Protein AF-A0A7C9FCT7-F1 (afdb_monomer_lite)

Organism: Opuntia streptacantha (NCBI:txid393608)

pLDDT: mean 84.38, std 17.11, range [39.16, 97.62]

Structure (mmCIF, N/CA/C/O backbone):
data_AF-A0A7C9FCT7-F1
#
_entry.id   AF-A0A7C9FCT7-F1
#
loop_
_atom_site.group_PDB
_atom_site.id
_atom_site.type_symbol
_atom_site.label_atom_id
_atom_site.label_alt_id
_atom_site.label_comp_id
_atom_site.label_asym_id
_atom_site.label_entity_id
_atom_site.label_seq_id
_atom_site.pdbx_PDB_ins_code
_atom_site.Cartn_x
_atom_site.Cartn_y
_atom_site.Cartn_z
_atom_site.occupancy
_atom_site.B_iso_or_equiv
_atom_site.auth_seq_id
_atom_site.auth_comp_id
_atom_site.auth_asym_id
_atom_site.auth_atom_id
_atom_site.pdbx_PDB_model_num
ATOM 1 N N . PRO A 1 1 ? 4.145 11.851 -23.067 1.00 62.09 1 PRO A N 1
ATOM 2 C CA . PRO A 1 1 ? 2.842 11.147 -22.979 1.00 62.09 1 PRO A CA 1
ATOM 3 C C . PRO A 1 1 ? 2.881 9.902 -22.075 1.00 62.09 1 PRO A C 1
ATOM 5 O O . PRO A 1 1 ? 2.224 9.914 -21.048 1.00 62.09 1 PRO A O 1
ATOM 8 N N . GLU A 1 2 ? 3.691 8.875 -22.385 1.00 71.44 2 GLU A N 1
ATOM 9 C CA . GLU A 1 2 ? 3.654 7.575 -21.670 1.00 71.44 2 GLU A CA 1
ATOM 10 C C . GLU A 1 2 ? 4.055 7.639 -20.177 1.00 71.44 2 GLU A C 1
ATOM 12 O O . GLU A 1 2 ? 3.563 6.841 -19.377 1.00 71.44 2 GLU A O 1
ATOM 17 N N . LEU A 1 3 ? 4.948 8.568 -19.802 1.00 81.88 3 LEU A N 1
ATOM 18 C CA . LEU A 1 3 ? 5.370 8.784 -18.410 1.00 81.88 3 LEU A CA 1
ATOM 19 C C . LEU A 1 3 ? 4.333 9.580 -17.607 1.00 81.88 3 LEU A C 1
ATOM 21 O O . LEU A 1 3 ? 4.149 9.312 -16.430 1.00 81.88 3 LEU A O 1
ATOM 25 N N . PHE A 1 4 ? 3.658 10.535 -18.247 1.00 86.88 4 PHE A N 1
ATOM 26 C CA . PHE A 1 4 ? 2.678 11.397 -17.586 1.00 86.88 4 PHE A CA 1
ATOM 27 C C . PHE A 1 4 ? 1.461 10.589 -17.122 1.00 86.88 4 PHE A C 1
ATOM 29 O O . PHE A 1 4 ? 1.143 10.605 -15.944 1.00 86.88 4 PHE A O 1
ATOM 36 N N . GLU A 1 5 ? 0.893 9.774 -18.012 1.00 86.06 5 GLU A N 1
ATOM 37 C CA . GLU A 1 5 ? -0.201 8.838 -17.700 1.00 86.06 5 GLU A CA 1
ATOM 38 C C . GLU A 1 5 ? 0.160 7.874 -16.553 1.00 86.06 5 GLU A C 1
ATOM 40 O O . GLU A 1 5 ? -0.667 7.544 -15.716 1.00 86.06 5 GLU A O 1
ATOM 45 N N . LEU A 1 6 ? 1.420 7.427 -16.484 1.00 86.75 6 LEU A N 1
ATOM 46 C CA . LEU A 1 6 ? 1.878 6.552 -15.402 1.00 86.75 6 LEU A CA 1
ATOM 47 C C . LEU A 1 6 ? 1.934 7.279 -14.050 1.00 86.75 6 LEU A C 1
ATOM 49 O O . LEU A 1 6 ? 1.658 6.678 -13.016 1.00 86.75 6 LEU A O 1
ATOM 53 N N . VAL A 1 7 ? 2.346 8.546 -14.061 1.00 90.25 7 VAL A N 1
ATOM 54 C CA . VAL A 1 7 ? 2.395 9.394 -12.867 1.00 90.25 7 VAL A CA 1
ATOM 55 C C . VAL A 1 7 ? 0.980 9.740 -12.403 1.00 90.25 7 VAL A C 1
ATOM 57 O O . VAL A 1 7 ? 0.717 9.729 -11.208 1.00 90.25 7 VAL A O 1
ATOM 60 N N . GLU A 1 8 ? 0.062 9.992 -13.329 1.00 90.06 8 GLU A N 1
ATOM 61 C CA . GLU A 1 8 ? -1.353 10.220 -13.030 1.00 90.06 8 GLU A CA 1
ATOM 62 C C . GLU A 1 8 ? -1.991 8.987 -12.370 1.00 90.06 8 GLU A C 1
ATOM 64 O O . GLU A 1 8 ? -2.500 9.085 -11.256 1.00 90.06 8 GLU A O 1
ATOM 69 N N . GLU A 1 9 ? -1.823 7.800 -12.963 1.00 87.94 9 GLU A N 1
ATOM 70 C CA . GLU A 1 9 ? -2.292 6.534 -12.377 1.00 87.94 9 GLU A CA 1
ATOM 71 C C . GLU A 1 9 ? -1.640 6.239 -11.009 1.00 87.94 9 GLU A C 1
ATOM 73 O O . GLU A 1 9 ? -2.287 5.713 -10.101 1.00 87.94 9 GLU A O 1
ATOM 78 N N . TYR A 1 10 ? -0.361 6.598 -10.823 1.00 89.94 10 TYR A N 1
ATOM 79 C CA . TYR A 1 10 ? 0.296 6.513 -9.514 1.00 89.94 10 TYR A CA 1
ATOM 80 C C . TYR A 1 10 ? -0.426 7.363 -8.470 1.00 89.94 10 TYR A C 1
ATOM 82 O O . TYR A 1 10 ? -0.684 6.891 -7.362 1.00 89.94 10 TYR A O 1
ATOM 90 N N . PHE A 1 11 ? -0.730 8.617 -8.813 1.00 93.12 11 PHE A N 1
ATOM 91 C CA . PHE A 1 11 ? -1.384 9.535 -7.893 1.00 93.12 11 PHE A CA 1
ATOM 92 C C . PHE A 1 11 ? -2.789 9.055 -7.530 1.00 93.12 11 PHE A C 1
ATOM 94 O O . PHE A 1 11 ? -3.124 9.046 -6.345 1.00 93.12 11 PHE A O 1
ATOM 101 N N . GLU A 1 12 ? -3.567 8.560 -8.490 1.00 90.69 12 GLU A N 1
ATOM 102 C CA . GLU A 1 12 ? -4.885 7.967 -8.225 1.00 90.69 12 GLU A CA 1
ATOM 103 C C . GLU A 1 12 ? -4.801 6.767 -7.265 1.00 90.69 12 GLU A C 1
ATOM 105 O O . GLU A 1 12 ? -5.505 6.727 -6.252 1.00 90.69 12 GLU A O 1
ATOM 110 N N . ASN A 1 13 ? -3.876 5.832 -7.510 1.00 91.19 13 ASN A N 1
ATOM 111 C CA . ASN A 1 13 ? -3.655 4.687 -6.619 1.00 91.19 13 ASN A CA 1
ATOM 112 C C . ASN A 1 13 ? -3.153 5.117 -5.229 1.00 91.19 13 ASN A C 1
ATOM 114 O O . ASN A 1 13 ? -3.465 4.483 -4.215 1.00 91.19 13 ASN A O 1
ATOM 118 N N . SER A 1 14 ? -2.366 6.195 -5.160 1.00 92.69 14 SER A N 1
ATOM 119 C CA . SER A 1 14 ? -1.862 6.731 -3.893 1.00 92.69 14 SER A CA 1
ATOM 120 C C . SER A 1 14 ? -2.979 7.332 -3.038 1.00 92.69 14 SER A C 1
ATOM 122 O O . SER A 1 14 ? -2.980 7.125 -1.826 1.00 92.69 14 SER A O 1
ATOM 124 N N . LEU A 1 15 ? -3.969 7.985 -3.659 1.00 92.88 15 LEU A N 1
ATOM 125 C CA . LEU A 1 15 ? -5.155 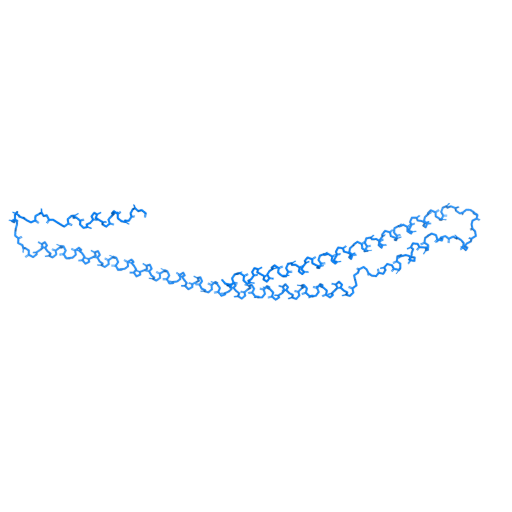8.494 -2.966 1.00 92.88 15 LEU A CA 1
ATOM 126 C C . LEU A 1 15 ? -5.985 7.347 -2.378 1.00 92.88 15 LEU A C 1
ATOM 128 O O . LEU A 1 15 ? -6.344 7.382 -1.209 1.00 92.88 15 LEU A O 1
ATOM 132 N N . GLN A 1 16 ? -6.192 6.271 -3.134 1.00 90.75 16 GLN A N 1
ATOM 133 C CA . GLN A 1 16 ? -6.911 5.094 -2.628 1.00 90.75 16 GLN A CA 1
ATOM 134 C C . GLN A 1 16 ? -6.141 4.372 -1.515 1.00 90.75 16 GLN A C 1
ATOM 136 O O . GLN A 1 16 ? -6.728 3.866 -0.559 1.00 90.75 16 GLN A O 1
ATOM 141 N N . THR A 1 17 ? -4.809 4.351 -1.601 1.00 94.19 17 THR A N 1
ATOM 142 C CA . THR A 1 17 ? -3.962 3.835 -0.517 1.00 94.19 17 THR A CA 1
ATOM 143 C C . THR A 1 17 ? -4.078 4.707 0.736 1.00 94.19 17 THR A C 1
ATOM 145 O O . THR A 1 17 ? -4.067 4.183 1.849 1.00 94.19 17 THR A O 1
ATOM 148 N N . LEU A 1 18 ? -4.234 6.024 0.581 1.00 94.81 18 LEU A N 1
ATOM 149 C CA . LEU A 1 18 ? -4.479 6.935 1.698 1.00 94.81 18 LEU A CA 1
ATOM 150 C C . LEU A 1 18 ? -5.832 6.656 2.370 1.00 94.81 18 LEU A C 1
ATOM 152 O O . LEU A 1 18 ? -5.889 6.588 3.599 1.00 94.81 18 LEU A O 1
ATOM 156 N N . ASP A 1 19 ? -6.888 6.412 1.591 1.00 91.75 19 ASP A N 1
ATOM 157 C CA . ASP A 1 19 ? -8.206 6.022 2.117 1.00 91.75 19 ASP A CA 1
ATOM 158 C C . ASP A 1 19 ? -8.144 4.693 2.890 1.00 91.75 19 ASP A C 1
ATOM 160 O O . ASP A 1 19 ? -8.732 4.545 3.971 1.00 91.75 19 ASP A O 1
ATOM 164 N N . PHE A 1 20 ? -7.364 3.732 2.384 1.00 95.12 20 PHE A N 1
ATOM 165 C CA . PHE A 1 20 ? -7.053 2.505 3.112 1.00 95.12 20 PHE A CA 1
ATOM 166 C C . PHE A 1 20 ? -6.348 2.792 4.440 1.00 95.12 20 PHE A C 1
ATOM 168 O O . PHE A 1 20 ? -6.778 2.277 5.471 1.00 95.12 20 PHE A O 1
ATOM 175 N N . CYS A 1 21 ? -5.309 3.630 4.449 1.00 95.75 21 CYS A N 1
ATOM 176 C CA . CYS A 1 21 ? -4.591 3.993 5.672 1.00 95.75 21 CYS A CA 1
ATOM 177 C C . CYS A 1 21 ? -5.513 4.650 6.708 1.00 95.75 21 CYS A C 1
ATOM 179 O O . CYS A 1 21 ? -5.434 4.316 7.889 1.00 95.75 21 CYS A O 1
ATOM 181 N N . ALA A 1 22 ? -6.426 5.525 6.282 1.00 95.12 22 ALA A N 1
ATOM 182 C CA . ALA A 1 22 ? -7.409 6.140 7.174 1.00 95.12 22 ALA A CA 1
ATOM 183 C C . ALA A 1 22 ? -8.373 5.101 7.775 1.00 95.12 22 ALA A C 1
ATOM 185 O O . ALA A 1 22 ? -8.722 5.168 8.956 1.00 95.12 22 ALA A O 1
ATOM 186 N N . THR A 1 23 ? -8.789 4.114 6.980 1.00 95.56 23 THR A N 1
ATOM 187 C CA . THR A 1 23 ? -9.635 3.007 7.452 1.00 95.56 23 THR A CA 1
ATOM 188 C C . THR A 1 23 ? -8.875 2.107 8.424 1.00 95.56 23 THR A C 1
ATOM 190 O O . THR A 1 23 ? -9.385 1.787 9.497 1.00 95.56 23 THR A O 1
ATOM 193 N N . LEU A 1 24 ? -7.625 1.767 8.102 1.00 96.69 24 LEU A N 1
ATOM 194 C CA . LEU A 1 24 ? -6.736 1.003 8.973 1.00 96.69 24 LEU A CA 1
ATOM 195 C C . LEU A 1 24 ? -6.527 1.711 10.317 1.00 96.69 24 LEU A C 1
ATOM 197 O O . LEU A 1 24 ? -6.621 1.079 11.365 1.00 96.69 24 LEU A O 1
ATOM 201 N N 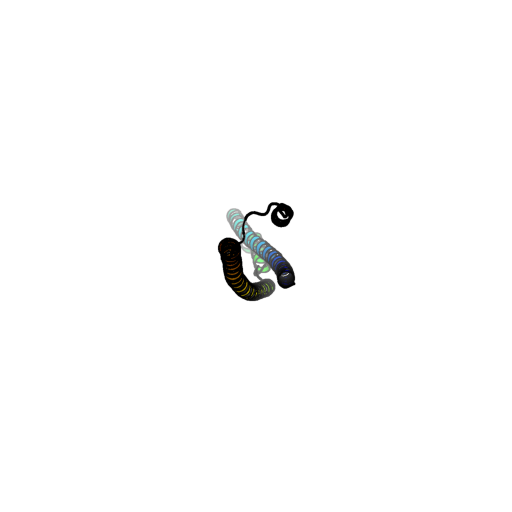. GLU A 1 25 ? -6.303 3.025 10.310 1.00 96.44 25 GLU A N 1
ATOM 202 C CA . GLU A 1 25 ? -6.148 3.811 11.534 1.00 96.44 25 GLU A CA 1
ATOM 203 C C . GLU A 1 25 ? -7.402 3.739 12.419 1.00 96.44 25 GLU A C 1
ATOM 205 O O . GLU A 1 25 ? -7.295 3.567 13.636 1.00 96.44 25 GLU A O 1
ATOM 210 N N . LYS A 1 26 ? -8.602 3.818 11.827 1.00 94.75 26 LYS A N 1
ATOM 211 C CA . LYS A 1 26 ? -9.867 3.647 12.562 1.00 94.75 26 LYS A CA 1
ATOM 212 C C . LYS A 1 26 ? -9.975 2.252 13.184 1.00 94.75 26 LYS A C 1
ATOM 214 O O . LYS A 1 26 ? -10.341 2.148 14.356 1.00 94.75 26 LYS A O 1
ATOM 219 N N . CYS A 1 27 ? -9.623 1.200 12.441 1.00 95.81 27 CYS A N 1
ATOM 220 C CA . CYS A 1 27 ? -9.596 -0.174 12.950 1.00 95.81 27 CYS A CA 1
ATOM 221 C C . CYS A 1 27 ? -8.642 -0.314 14.143 1.00 95.81 27 CYS A C 1
ATOM 223 O O . CYS A 1 27 ? -9.045 -0.804 15.194 1.00 95.81 27 CYS A O 1
ATOM 225 N N . LEU A 1 28 ? -7.415 0.202 14.024 1.00 96.12 28 LEU A N 1
ATOM 226 C CA . LEU A 1 28 ? -6.410 0.155 15.092 1.00 96.12 28 LEU A CA 1
ATOM 227 C C . LEU A 1 28 ? -6.835 0.941 16.339 1.00 96.12 28 LEU A C 1
ATOM 229 O O . LEU A 1 28 ? -6.599 0.498 17.462 1.00 96.12 28 LEU A O 1
ATOM 233 N N . LYS A 1 29 ? -7.496 2.093 16.171 1.00 95.94 29 LYS A N 1
ATOM 234 C CA . LYS A 1 29 ? -8.059 2.849 17.302 1.00 95.94 29 LYS A CA 1
ATOM 235 C C . LYS A 1 29 ? -9.143 2.054 18.029 1.00 95.94 29 LYS A C 1
ATOM 237 O O . LYS A 1 29 ? -9.163 2.057 19.258 1.00 95.94 29 LYS A O 1
ATOM 242 N N . ARG A 1 30 ? -10.017 1.363 17.290 1.00 94.75 30 ARG A N 1
ATOM 243 C CA . ARG A 1 30 ? -11.068 0.516 17.870 1.00 94.75 30 ARG A CA 1
ATOM 244 C C . ARG A 1 30 ? -10.502 -0.723 18.564 1.00 94.75 30 ARG A C 1
ATOM 246 O O . ARG A 1 30 ? -10.977 -1.067 19.643 1.00 94.75 30 ARG A O 1
ATOM 253 N N . ASP A 1 31 ? -9.472 -1.343 17.996 1.00 95.50 31 ASP A N 1
ATOM 254 C CA . ASP A 1 31 ? -8.760 -2.461 18.625 1.00 95.50 31 ASP A CA 1
ATOM 255 C C . ASP A 1 31 ? -8.129 -2.026 19.953 1.00 95.50 31 ASP A C 1
ATOM 257 O O . ASP A 1 31 ? -8.412 -2.600 21.003 1.00 95.50 31 ASP A O 1
ATOM 261 N N . LYS A 1 32 ? -7.383 -0.914 19.939 1.00 96.06 32 LYS A N 1
ATOM 262 C CA . LYS A 1 32 ? -6.782 -0.341 21.149 1.00 96.06 32 LYS A CA 1
ATOM 263 C C . LYS A 1 32 ? -7.827 0.016 22.209 1.00 96.06 32 LYS A C 1
ATOM 265 O O . LYS A 1 32 ? -7.600 -0.215 23.393 1.00 96.06 32 LYS A O 1
ATOM 270 N N . TYR A 1 33 ? -8.961 0.585 21.802 1.00 95.69 33 TYR A N 1
ATOM 271 C CA . TYR A 1 33 ? -10.065 0.874 22.716 1.00 95.69 33 TYR A CA 1
ATOM 272 C C . TYR A 1 33 ? -10.640 -0.408 23.335 1.00 95.69 33 TYR A C 1
ATOM 274 O O . TYR A 1 33 ? -10.845 -0.469 24.542 1.00 95.69 33 TYR A O 1
ATOM 282 N N . SER A 1 34 ? -10.813 -1.461 22.538 1.00 94.44 34 SER A N 1
ATOM 283 C CA . SER A 1 34 ? -11.302 -2.758 23.018 1.00 94.44 34 SER A CA 1
ATOM 284 C C . SER A 1 34 ? -10.326 -3.399 24.014 1.00 94.44 34 SER A C 1
ATOM 286 O O . SER A 1 34 ? -10.744 -3.882 25.063 1.00 94.44 34 SER A O 1
ATOM 288 N N . GLN A 1 35 ? -9.018 -3.329 23.750 1.00 95.44 35 GLN A N 1
ATOM 289 C CA . GLN A 1 35 ? -7.987 -3.777 24.696 1.00 95.44 35 GLN A CA 1
ATOM 290 C C . GLN A 1 35 ? -8.012 -2.990 26.018 1.00 95.44 35 GLN A C 1
ATOM 292 O O . GLN A 1 35 ? -7.799 -3.564 27.089 1.00 95.44 35 GLN A O 1
ATOM 297 N N . LEU A 1 36 ? -8.296 -1.683 25.959 1.00 96.81 36 LEU A N 1
ATOM 298 C CA . LEU A 1 36 ? -8.430 -0.852 27.154 1.00 96.81 36 LEU A CA 1
ATOM 299 C C . LEU A 1 36 ? -9.613 -1.309 28.014 1.00 96.81 36 LEU A C 1
ATOM 301 O O . LEU A 1 36 ? -9.439 -1.445 29.218 1.00 96.81 36 LEU A O 1
ATOM 305 N N . LEU A 1 37 ? -10.770 -1.609 27.412 1.00 96.19 37 LEU A N 1
ATOM 306 C CA . LEU A 1 37 ? -11.945 -2.111 28.140 1.00 96.19 37 LEU A CA 1
ATOM 307 C C . LEU A 1 37 ? -11.637 -3.407 28.902 1.00 96.19 37 LEU A C 1
ATOM 309 O O . LEU A 1 37 ? -12.016 -3.543 30.060 1.00 96.19 37 LEU A O 1
ATOM 313 N N . VAL A 1 38 ? -10.891 -4.334 28.291 1.00 96.81 38 VAL A N 1
ATOM 314 C CA . VAL A 1 38 ? -10.458 -5.570 28.971 1.00 96.81 38 VAL A CA 1
ATOM 315 C C . VAL A 1 38 ? -9.514 -5.261 30.130 1.00 96.81 38 VAL A C 1
ATOM 317 O O . VAL A 1 38 ? -9.679 -5.805 31.216 1.00 96.81 38 VAL A O 1
ATOM 320 N N . THR A 1 39 ? -8.542 -4.373 29.919 1.00 97.06 39 THR A N 1
ATOM 321 C CA . THR A 1 39 ? -7.598 -3.971 30.974 1.00 97.06 39 THR A CA 1
ATOM 322 C C . THR A 1 39 ? -8.323 -3.326 32.159 1.00 97.06 39 THR A C 1
ATOM 324 O O . THR A 1 39 ? -8.051 -3.665 33.307 1.00 97.06 39 THR A O 1
ATOM 327 N N . VAL A 1 40 ? -9.280 -2.434 31.890 1.00 96.69 40 VAL A N 1
ATOM 328 C CA . VAL A 1 40 ? -10.083 -1.775 32.929 1.00 96.69 40 VAL A CA 1
ATOM 329 C C . VAL A 1 40 ? -10.976 -2.784 33.650 1.00 96.69 40 VAL A C 1
ATOM 331 O O . VAL A 1 40 ? -11.052 -2.740 34.873 1.00 96.69 40 VAL A O 1
ATOM 334 N N . ALA A 1 41 ? -11.590 -3.729 32.931 1.00 96.44 41 ALA A N 1
ATOM 335 C CA . ALA A 1 41 ? -12.377 -4.796 33.544 1.00 96.44 41 ALA A CA 1
ATOM 336 C C . ALA A 1 41 ? -11.539 -5.656 34.505 1.00 96.44 41 ALA A C 1
ATOM 338 O O . ALA A 1 41 ? -12.009 -5.996 35.585 1.00 96.44 41 ALA A O 1
ATOM 339 N N . LEU A 1 42 ? -10.294 -5.986 34.139 1.00 96.44 42 LEU A N 1
ATOM 340 C CA . LEU A 1 42 ? -9.382 -6.738 35.010 1.00 96.44 42 LEU A CA 1
ATOM 341 C C . LEU A 1 42 ? -9.036 -5.959 36.283 1.00 96.44 42 LEU A C 1
ATOM 343 O O . LEU A 1 42 ? -9.059 -6.528 37.368 1.00 96.44 42 LEU A O 1
ATOM 347 N N . GLN A 1 43 ? -8.771 -4.659 36.161 1.00 95.19 43 GLN A N 1
ATOM 348 C CA . GLN A 1 43 ? -8.488 -3.818 37.322 1.00 95.19 43 GLN A CA 1
ATOM 349 C C . GLN A 1 43 ? -9.709 -3.695 38.246 1.00 95.19 43 GLN A C 1
ATOM 351 O O . GLN A 1 43 ? -9.592 -3.880 39.453 1.00 95.19 43 GLN A O 1
ATOM 356 N N . GLN A 1 44 ? -10.895 -3.446 37.683 1.00 93.62 44 GLN A N 1
ATOM 357 C CA . GLN A 1 44 ? -12.136 -3.386 38.459 1.00 93.62 44 GLN A CA 1
ATOM 358 C C . GLN A 1 44 ? -12.438 -4.712 39.155 1.00 93.62 44 GLN A C 1
ATOM 360 O O . GLN A 1 44 ? -12.939 -4.702 40.274 1.00 93.62 44 GLN A O 1
ATOM 365 N N . PHE A 1 45 ? -12.105 -5.837 38.523 1.00 93.00 45 PHE A N 1
ATOM 366 C CA . PHE A 1 45 ? -12.255 -7.150 39.132 1.00 93.00 45 PHE A CA 1
ATOM 367 C C . PHE A 1 45 ? -11.379 -7.290 40.380 1.00 93.00 45 PHE A C 1
ATOM 369 O O . PHE A 1 45 ? -11.885 -7.709 41.417 1.00 93.00 45 PHE A O 1
ATOM 376 N N . GLU A 1 46 ? -10.100 -6.909 40.301 1.00 92.06 46 GLU A N 1
ATOM 377 C CA . GLU A 1 46 ? -9.177 -6.932 41.445 1.00 92.06 46 GLU A CA 1
ATOM 378 C C . GLU A 1 46 ? -9.645 -6.008 42.581 1.00 92.06 46 GLU A C 1
ATOM 380 O O . GLU A 1 46 ? -9.640 -6.415 43.744 1.00 92.06 46 GLU A O 1
ATOM 385 N N . ASP A 1 47 ? -10.103 -4.799 42.245 1.00 90.38 47 ASP A N 1
ATOM 386 C CA . ASP A 1 47 ? -10.612 -3.823 43.214 1.00 90.38 47 ASP A CA 1
ATOM 387 C C . ASP A 1 47 ? -11.902 -4.328 43.901 1.00 90.38 47 ASP A C 1
ATOM 389 O O . ASP A 1 47 ? -12.025 -4.301 45.127 1.00 90.38 47 ASP A O 1
ATOM 393 N N . GLU A 1 48 ? -12.868 -4.836 43.124 1.00 87.94 48 GLU A N 1
ATOM 394 C CA . GLU A 1 48 ? -14.144 -5.363 43.632 1.00 87.94 48 GLU A CA 1
ATOM 395 C C . GLU A 1 48 ? -13.961 -6.657 44.455 1.00 87.94 48 GLU A C 1
ATOM 397 O O . GLU A 1 48 ? -14.761 -6.926 45.358 1.00 87.94 48 GLU A O 1
ATOM 402 N N . ASP A 1 49 ? -12.913 -7.443 44.182 1.00 84.50 49 ASP A N 1
ATOM 403 C CA . ASP A 1 49 ? -12.561 -8.647 44.948 1.00 84.50 49 ASP A CA 1
ATOM 404 C C . ASP A 1 49 ? -11.970 -8.302 46.327 1.00 84.50 49 ASP A C 1
ATOM 406 O O . ASP A 1 49 ? -12.347 -8.908 47.332 1.00 84.50 49 ASP A O 1
ATOM 410 N N . GLN A 1 50 ? -11.117 -7.273 46.400 1.00 81.25 50 GLN A N 1
ATOM 411 C CA . GLN A 1 50 ? -10.482 -6.819 47.647 1.00 81.25 50 GLN A CA 1
ATOM 412 C C . GLN A 1 50 ? -11.431 -6.042 48.578 1.00 81.25 50 GLN A C 1
ATOM 414 O O . GLN A 1 50 ? -11.227 -6.030 49.791 1.00 81.25 50 GLN A O 1
ATOM 419 N N . GLU A 1 51 ? -12.483 -5.410 48.048 1.00 73.12 51 GLU A N 1
ATOM 420 C CA . GLU A 1 51 ? -13.428 -4.584 48.820 1.00 73.12 51 GLU A CA 1
ATOM 421 C C . GLU A 1 51 ? -14.441 -5.370 49.689 1.00 73.12 51 GLU A C 1
ATOM 423 O O . GLU A 1 51 ? -15.262 -4.750 50.374 1.00 73.12 51 GLU A O 1
ATOM 428 N N . THR A 1 52 ? -14.462 -6.711 49.672 1.00 62.72 52 THR A N 1
ATOM 429 C CA . THR A 1 52 ? -15.656 -7.460 50.116 1.00 62.72 52 THR A CA 1
ATOM 430 C C . THR A 1 52 ? -15.488 -8.308 51.389 1.00 62.72 52 THR A C 1
ATOM 432 O O . THR A 1 52 ? -15.232 -9.505 51.299 1.00 62.72 52 THR A O 1
ATOM 435 N N . GLU A 1 53 ? -15.821 -7.741 52.559 1.00 57.19 53 GLU A N 1
ATOM 436 C CA . GLU A 1 53 ? -16.327 -8.519 53.716 1.00 57.19 53 GLU A CA 1
ATOM 437 C C . GLU A 1 53 ? -17.875 -8.513 53.834 1.00 57.19 53 GLU A C 1
ATOM 439 O O . GLU A 1 53 ? -18.422 -9.389 54.495 1.00 57.19 53 GLU A O 1
ATOM 444 N N . GLU A 1 54 ? -18.624 -7.628 53.148 1.00 57.97 54 GLU A N 1
ATOM 445 C CA . GLU A 1 54 ? -20.073 -7.451 53.434 1.00 57.97 54 GLU A CA 1
ATOM 446 C C . GLU A 1 54 ? -21.039 -7.274 52.234 1.00 57.97 54 GLU A C 1
ATOM 448 O O . GLU A 1 54 ? -22.231 -7.038 52.437 1.00 57.97 54 GLU A O 1
ATOM 453 N N . LYS A 1 55 ? -20.606 -7.413 50.970 1.00 58.59 55 LYS A N 1
ATOM 454 C CA . LYS A 1 55 ? -21.526 -7.311 49.809 1.00 58.59 55 LYS A CA 1
ATOM 455 C C . LYS A 1 55 ? -22.104 -8.677 49.413 1.00 58.59 55 LYS A C 1
ATOM 457 O O . LYS A 1 55 ? -21.363 -9.625 49.143 1.00 58.59 55 LYS A O 1
ATOM 462 N N . THR A 1 56 ? -23.436 -8.765 49.337 1.00 59.50 56 THR A N 1
ATOM 463 C CA . THR A 1 56 ? -24.186 -9.920 48.816 1.00 59.50 56 THR A CA 1
ATOM 464 C C . THR A 1 56 ? -23.810 -10.206 4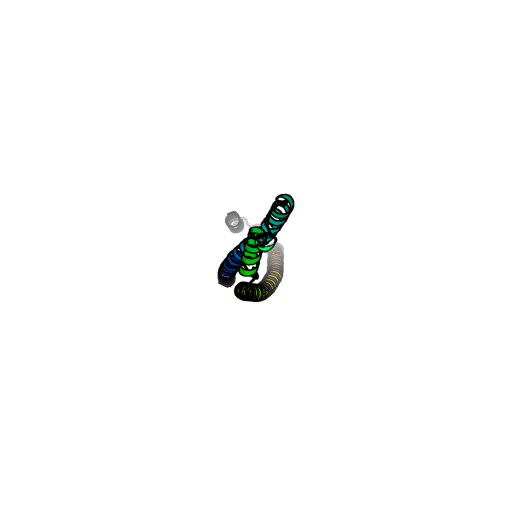7.358 1.00 59.50 56 THR A C 1
ATOM 466 O O . THR A 1 56 ? -23.670 -9.291 46.544 1.00 59.50 56 THR A O 1
ATOM 469 N N . GLY A 1 57 ? -23.656 -11.490 47.015 1.00 62.78 57 GLY A N 1
ATOM 470 C CA . GLY A 1 57 ? -23.067 -11.943 45.746 1.00 62.78 57 GLY A CA 1
ATOM 471 C C . GLY A 1 57 ? -23.737 -11.440 44.458 1.00 62.78 57 GLY A C 1
ATOM 472 O O . GLY A 1 57 ? -23.079 -11.426 43.425 1.00 62.78 57 GLY A O 1
ATOM 473 N N . GLU A 1 58 ? -24.993 -10.979 44.499 1.00 66.50 58 GLU A N 1
ATOM 474 C CA . GLU A 1 58 ? -25.703 -10.428 43.327 1.00 66.50 58 GLU A CA 1
ATOM 475 C C . GLU A 1 58 ? -25.212 -9.041 42.883 1.00 66.50 58 GLU A C 1
ATOM 477 O O . GLU A 1 58 ? -25.406 -8.669 41.729 1.00 66.50 58 GLU A O 1
ATOM 482 N N . THR A 1 59 ? -24.572 -8.272 43.770 1.00 73.75 59 THR A N 1
ATOM 483 C CA . THR A 1 59 ? -24.046 -6.926 43.445 1.00 73.75 59 THR A CA 1
ATOM 484 C C . THR A 1 59 ? -22.535 -6.904 43.239 1.00 73.75 59 THR A C 1
ATOM 486 O O . THR A 1 59 ? -21.952 -5.846 42.992 1.00 73.75 59 THR A O 1
ATOM 489 N N . ARG A 1 60 ? -21.887 -8.068 43.337 1.00 82.31 60 ARG A N 1
ATOM 490 C CA . ARG A 1 60 ? -20.447 -8.200 43.138 1.00 82.31 60 ARG A CA 1
ATOM 491 C C . ARG A 1 60 ? -20.119 -8.142 41.643 1.00 82.31 60 ARG A C 1
ATOM 493 O O . ARG A 1 60 ? -20.846 -8.699 40.823 1.00 82.31 60 ARG A O 1
ATOM 500 N N . TYR A 1 61 ? -19.013 -7.488 41.305 1.00 89.56 61 TYR A N 1
ATOM 501 C CA . TYR A 1 61 ? -18.477 -7.386 39.944 1.00 89.56 61 TYR A CA 1
ATOM 502 C C . TYR A 1 61 ? -19.350 -6.627 38.933 1.00 89.56 61 TYR A C 1
ATOM 504 O O . TYR A 1 61 ? -19.254 -6.861 37.725 1.00 89.56 61 TYR A O 1
ATOM 512 N N . LEU A 1 62 ? -20.236 -5.737 39.394 1.00 92.00 62 LEU A N 1
ATOM 513 C CA . LEU A 1 62 ? -21.128 -4.996 38.497 1.00 92.00 62 LEU A CA 1
ATOM 514 C C . LEU A 1 62 ? -20.348 -4.118 37.517 1.00 92.00 62 LEU A C 1
ATOM 516 O O . LEU A 1 62 ? -20.706 -4.085 36.339 1.00 92.00 62 LEU A O 1
ATOM 520 N N . LYS A 1 63 ? -19.277 -3.460 37.982 1.00 92.12 63 LYS A N 1
ATOM 521 C CA . LYS A 1 63 ? -18.445 -2.607 37.125 1.00 92.12 63 LYS A CA 1
ATOM 522 C C . LYS A 1 63 ? -17.674 -3.460 36.120 1.00 92.12 63 LYS A C 1
ATOM 524 O O . LYS A 1 63 ? -17.780 -3.237 34.917 1.00 92.12 63 LYS A O 1
ATOM 529 N N . THR A 1 64 ? -17.033 -4.530 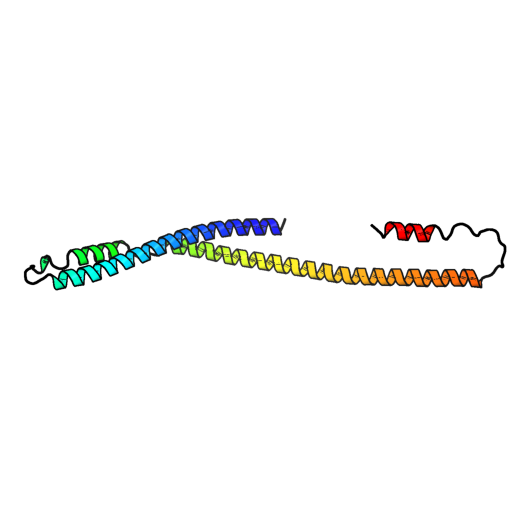36.599 1.00 94.94 64 THR A N 1
ATOM 530 C CA . THR A 1 64 ? -16.344 -5.504 35.737 1.00 94.94 64 THR A CA 1
ATOM 531 C C . THR A 1 64 ? -17.260 -6.018 34.620 1.00 94.94 64 THR A C 1
ATOM 533 O O . THR A 1 64 ? -16.884 -6.053 33.446 1.00 94.94 64 THR A O 1
ATOM 536 N N . LEU A 1 65 ? -18.494 -6.407 34.963 1.00 94.62 65 LEU A N 1
ATOM 537 C CA . LEU A 1 65 ? -19.471 -6.915 34.000 1.00 94.62 65 LEU A CA 1
ATOM 538 C C . LEU A 1 65 ? -19.887 -5.848 32.976 1.00 94.62 65 LEU A C 1
ATOM 540 O O . LEU A 1 65 ? -20.135 -6.183 31.815 1.00 94.62 65 LEU A O 1
ATOM 544 N N . GLU A 1 66 ? -19.996 -4.586 33.388 1.00 95.50 66 GLU A N 1
ATOM 545 C CA . GLU A 1 66 ? -20.293 -3.459 32.502 1.00 95.50 66 GLU A CA 1
ATOM 546 C C . GLU A 1 66 ? -19.190 -3.269 31.452 1.00 95.50 66 GLU A C 1
ATOM 548 O O . GLU A 1 66 ? -19.486 -3.251 30.255 1.00 95.50 66 GLU A O 1
ATOM 553 N N . GLU A 1 67 ? -17.921 -3.252 31.861 1.00 96.88 67 GLU A N 1
ATOM 554 C CA . GLU A 1 67 ? -16.792 -3.107 30.933 1.00 96.88 67 GLU A CA 1
ATOM 555 C C . GLU A 1 67 ? -16.672 -4.291 29.965 1.00 96.88 67 GLU A C 1
ATOM 557 O O . GLU A 1 67 ? -16.452 -4.110 28.764 1.00 96.88 67 GLU A O 1
ATOM 562 N N . LEU A 1 68 ? -16.914 -5.517 30.439 1.00 96.25 68 LEU A N 1
ATOM 563 C CA . LEU A 1 68 ? -16.943 -6.700 29.574 1.00 96.25 68 LEU A CA 1
ATOM 564 C C . LEU A 1 68 ? -18.111 -6.670 28.572 1.00 96.25 68 LEU A C 1
ATOM 566 O O . LEU A 1 68 ? -17.964 -7.137 27.437 1.00 96.25 68 LEU A O 1
ATOM 570 N N . LYS A 1 69 ? -19.269 -6.107 28.946 1.00 96.44 69 LYS A N 1
ATOM 571 C CA . LYS A 1 69 ? -20.383 -5.873 28.009 1.00 96.44 69 LYS A CA 1
ATOM 572 C C . LYS A 1 69 ? -20.012 -4.825 26.962 1.00 96.44 69 LYS A C 1
ATOM 574 O O . LYS A 1 69 ? -20.296 -5.049 25.784 1.00 96.44 69 LYS A O 1
ATOM 579 N N . ASN A 1 70 ? -19.347 -3.743 27.364 1.00 96.25 70 ASN A N 1
ATOM 580 C CA . ASN A 1 70 ? -18.840 -2.720 26.447 1.00 96.25 70 ASN A CA 1
ATOM 581 C C . ASN A 1 70 ? -17.816 -3.315 25.468 1.00 96.25 70 ASN A C 1
ATOM 583 O O . ASN A 1 70 ? -17.906 -3.074 24.264 1.00 96.25 70 ASN A O 1
ATOM 587 N N . PHE A 1 71 ? -16.905 -4.168 25.950 1.00 96.06 71 PHE A N 1
ATOM 588 C CA . PHE A 1 71 ? -15.939 -4.881 25.110 1.00 96.06 71 PHE A CA 1
ATOM 589 C C . PHE A 1 71 ? -16.638 -5.785 24.092 1.00 96.06 71 PHE A C 1
ATOM 591 O O . PHE A 1 71 ? -16.354 -5.727 22.896 1.00 96.06 71 PHE A O 1
ATOM 598 N N . LYS A 1 72 ? -17.619 -6.574 24.545 1.00 94.94 72 LYS A N 1
ATOM 599 C CA . LYS A 1 72 ? -18.422 -7.420 23.655 1.00 94.94 72 LYS A CA 1
ATOM 600 C C . LYS A 1 72 ? -19.163 -6.596 22.596 1.00 94.94 72 LYS A C 1
ATOM 602 O O . LYS A 1 72 ? -19.276 -7.044 21.458 1.00 94.94 72 LYS A O 1
ATOM 607 N N . ALA A 1 73 ? -19.667 -5.417 22.961 1.00 95.31 73 ALA A N 1
ATOM 608 C CA . ALA A 1 73 ? -20.365 -4.517 22.047 1.00 95.31 73 ALA A CA 1
ATOM 609 C C . ALA A 1 73 ? -19.428 -3.843 21.026 1.00 95.31 73 ALA A C 1
ATOM 611 O O . ALA A 1 73 ? -19.861 -3.574 19.907 1.00 95.31 73 ALA A O 1
ATOM 612 N N . ALA A 1 74 ? -18.156 -3.607 21.372 1.00 92.38 74 ALA A N 1
ATOM 613 C CA . ALA A 1 74 ? -17.161 -3.031 20.461 1.00 92.38 74 ALA A CA 1
ATOM 614 C C . ALA A 1 74 ? -16.884 -3.925 19.232 1.00 92.38 74 ALA A C 1
ATOM 616 O O . ALA A 1 74 ? -16.618 -3.414 18.134 1.00 92.38 74 ALA A O 1
ATOM 617 N N . GLY A 1 75 ? -17.027 -5.245 19.406 1.00 92.31 75 GLY A N 1
ATOM 618 C CA . GLY A 1 75 ? -16.975 -6.241 18.337 1.00 92.31 75 GLY A CA 1
ATOM 619 C C . GLY A 1 75 ? -15.607 -6.351 17.659 1.00 92.31 75 GLY A C 1
ATOM 620 O O . GLY A 1 75 ? -14.588 -5.931 18.198 1.00 92.31 75 GLY A O 1
ATOM 621 N N . ASP A 1 76 ? -15.586 -6.933 16.457 1.00 92.94 76 ASP A N 1
ATOM 622 C CA . ASP A 1 76 ? -14.354 -7.093 15.678 1.00 92.94 76 ASP A CA 1
ATOM 623 C C . ASP A 1 76 ? -13.872 -5.738 15.124 1.00 92.94 76 ASP A C 1
ATOM 625 O O . ASP A 1 76 ? -14.626 -5.112 14.362 1.00 92.94 76 ASP A O 1
ATOM 629 N N . PRO A 1 77 ? -12.645 -5.279 15.459 1.00 91.94 77 PRO A N 1
ATOM 630 C CA . PRO A 1 77 ? -12.058 -4.043 14.952 1.00 91.94 77 PRO A CA 1
ATOM 631 C C . PRO A 1 77 ? -11.827 -4.022 13.434 1.00 91.94 77 PRO A C 1
ATOM 633 O O . PRO A 1 77 ? -11.807 -2.925 12.859 1.00 91.94 77 PRO A O 1
ATOM 636 N N . PHE A 1 78 ? -11.756 -5.177 12.767 1.00 93.56 78 PHE A N 1
ATOM 637 C CA . PHE A 1 78 ? -11.570 -5.295 11.318 1.00 93.56 78 PHE A CA 1
ATOM 638 C C . PHE A 1 78 ? -12.838 -5.831 10.644 1.00 93.56 78 PHE A C 1
ATOM 640 O O . PHE A 1 78 ? -13.017 -7.025 10.455 1.00 93.56 78 PHE A O 1
ATOM 647 N N . THR A 1 79 ? -13.741 -4.931 10.254 1.00 92.56 79 THR A N 1
ATOM 648 C CA . THR A 1 79 ? -14.984 -5.321 9.572 1.00 92.56 79 THR A CA 1
ATOM 649 C C . THR A 1 79 ? -14.752 -5.696 8.106 1.00 92.56 79 THR A C 1
ATOM 651 O O . THR A 1 79 ? -13.703 -5.429 7.520 1.00 92.56 79 THR A O 1
ATOM 654 N N . GLU A 1 80 ? -15.781 -6.254 7.468 1.00 93.00 80 GLU A N 1
ATOM 655 C CA . GLU A 1 80 ? -15.770 -6.553 6.032 1.00 93.00 80 GLU A CA 1
ATOM 656 C C . GLU A 1 80 ? -15.419 -5.326 5.165 1.00 93.00 80 GLU A C 1
ATOM 658 O O . GLU A 1 80 ? -14.737 -5.468 4.154 1.00 93.00 80 GLU A O 1
ATOM 663 N N . GLU A 1 81 ? -15.808 -4.115 5.579 1.00 89.62 81 GLU A N 1
ATOM 664 C CA . GLU A 1 81 ? -15.466 -2.858 4.895 1.00 89.62 81 GLU A CA 1
ATOM 665 C C . GLU A 1 81 ? -13.945 -2.659 4.782 1.00 89.62 81 GLU A C 1
ATOM 667 O O . GLU A 1 81 ? -13.433 -2.355 3.702 1.00 89.62 81 GLU A O 1
ATOM 672 N N . PHE A 1 82 ? -13.202 -2.922 5.864 1.00 93.56 82 PHE A N 1
ATOM 673 C CA . PHE A 1 82 ? -11.741 -2.867 5.849 1.00 93.56 82 PHE A CA 1
ATOM 674 C C . PHE A 1 82 ? -11.165 -3.839 4.816 1.00 93.56 82 PHE A C 1
ATOM 676 O O . PHE A 1 82 ? -10.322 -3.462 3.998 1.00 93.56 82 PHE A O 1
ATOM 683 N N . PHE A 1 83 ? -11.641 -5.086 4.816 1.00 93.38 83 PHE A N 1
ATOM 684 C CA . PHE A 1 83 ? -11.146 -6.107 3.896 1.00 93.38 83 PHE A CA 1
ATOM 685 C C . PHE A 1 83 ? -11.521 -5.824 2.438 1.00 93.38 83 PHE A C 1
ATOM 687 O O . PHE A 1 83 ? -10.752 -6.161 1.534 1.00 93.38 83 PHE A O 1
ATOM 694 N N . GLN A 1 84 ? -12.666 -5.190 2.184 1.00 93.88 84 GLN A N 1
ATOM 695 C CA . GLN A 1 84 ? -13.047 -4.735 0.848 1.00 93.88 84 GLN A CA 1
ATOM 696 C C . GLN A 1 84 ? -12.068 -3.683 0.319 1.00 93.88 84 GLN A C 1
ATOM 698 O O . GLN A 1 84 ? -11.516 -3.873 -0.769 1.00 93.88 84 GLN A O 1
ATOM 703 N N . ILE A 1 85 ? -11.786 -2.644 1.110 1.00 93.50 85 ILE A N 1
ATOM 704 C CA . ILE A 1 85 ? -10.841 -1.579 0.743 1.00 93.50 85 ILE A CA 1
ATOM 705 C C . ILE A 1 85 ? -9.427 -2.151 0.578 1.00 93.50 85 ILE A C 1
ATOM 707 O O . ILE A 1 85 ? -8.760 -1.890 -0.423 1.00 93.50 85 ILE A O 1
ATOM 711 N N . PHE A 1 86 ? -8.989 -3.008 1.504 1.00 93.56 86 PHE A N 1
ATOM 712 C CA . PHE A 1 86 ? -7.693 -3.682 1.423 1.00 93.56 86 PHE A CA 1
ATOM 713 C C . PHE A 1 86 ? -7.536 -4.477 0.121 1.00 93.56 86 PHE A C 1
ATOM 715 O O . PHE A 1 86 ? -6.542 -4.324 -0.590 1.00 93.56 86 PHE A O 1
ATOM 722 N N . ARG A 1 87 ? -8.528 -5.305 -0.236 1.00 94.50 87 ARG A N 1
ATOM 723 C CA . ARG A 1 87 ? -8.491 -6.093 -1.480 1.00 94.50 87 ARG A CA 1
ATOM 724 C C . ARG A 1 87 ? -8.492 -5.208 -2.722 1.00 94.50 87 ARG A C 1
ATOM 726 O O . ARG A 1 87 ? -7.866 -5.581 -3.714 1.00 94.50 87 ARG A O 1
ATOM 733 N N . GLN A 1 88 ? -9.193 -4.077 -2.691 1.00 93.56 88 GLN A N 1
ATOM 734 C CA . GLN A 1 88 ? -9.199 -3.119 -3.793 1.00 93.56 88 GLN A CA 1
ATOM 735 C C . GLN A 1 88 ? -7.807 -2.511 -3.999 1.00 93.56 88 GLN A C 1
ATOM 737 O O . GLN A 1 88 ? -7.256 -2.642 -5.094 1.00 93.56 88 GLN A O 1
ATOM 742 N N . VAL A 1 89 ? -7.211 -1.950 -2.943 1.00 94.75 89 VAL A N 1
ATOM 743 C CA . VAL A 1 89 ? -5.862 -1.363 -2.996 1.00 94.75 89 VAL A CA 1
ATOM 744 C C . VAL A 1 89 ? -4.827 -2.406 -3.409 1.00 94.75 89 VAL A C 1
ATOM 746 O O . VAL A 1 89 ? -3.990 -2.142 -4.270 1.00 94.75 89 VAL A O 1
ATOM 749 N N . TYR A 1 90 ? -4.923 -3.625 -2.874 1.00 93.38 90 TYR A N 1
ATOM 750 C CA . TYR A 1 90 ? -4.041 -4.726 -3.254 1.00 93.38 90 TYR A CA 1
ATOM 751 C C . TYR A 1 90 ? -4.103 -5.026 -4.759 1.00 93.38 90 TYR A C 1
ATOM 753 O O . TYR A 1 90 ? -3.070 -5.071 -5.429 1.00 93.38 90 TYR A O 1
ATOM 761 N N . LYS A 1 91 ? -5.310 -5.183 -5.321 1.00 93.44 91 LYS A N 1
ATOM 762 C CA . LYS A 1 91 ? -5.486 -5.430 -6.762 1.00 93.44 91 LYS A CA 1
ATOM 763 C C . LYS A 1 91 ? -4.928 -4.286 -7.606 1.00 93.44 91 LYS A C 1
ATOM 765 O O . LYS A 1 91 ? -4.270 -4.539 -8.611 1.00 93.44 91 LYS A O 1
ATOM 770 N N . GLN A 1 92 ? -5.173 -3.045 -7.198 1.00 91.94 92 GLN A N 1
ATOM 771 C CA . GLN A 1 92 ? -4.692 -1.865 -7.915 1.00 91.94 92 GLN A CA 1
ATOM 772 C C . GLN A 1 92 ? -3.166 -1.774 -7.919 1.00 91.94 92 GLN A C 1
ATOM 774 O O . GLN A 1 92 ? -2.577 -1.538 -8.973 1.00 91.94 92 GLN A O 1
ATOM 779 N N . GLN A 1 93 ? -2.510 -2.057 -6.791 1.00 91.56 93 GLN A N 1
ATOM 780 C CA . GLN A 1 93 ? -1.048 -2.087 -6.725 1.00 91.56 93 GLN A CA 1
ATOM 781 C C . GLN A 1 93 ? -0.441 -3.163 -7.635 1.00 91.56 93 GLN A C 1
ATOM 783 O O . GLN A 1 93 ? 0.550 -2.892 -8.316 1.00 91.56 93 GLN A O 1
ATOM 788 N N . ILE A 1 94 ? -1.042 -4.357 -7.701 1.00 93.25 94 ILE A N 1
ATOM 789 C CA . ILE A 1 94 ? -0.594 -5.423 -8.611 1.00 93.25 94 ILE A CA 1
ATOM 790 C C . ILE A 1 94 ? -0.721 -4.984 -10.075 1.00 93.25 94 ILE A C 1
ATOM 792 O O . ILE A 1 94 ? 0.254 -5.060 -10.822 1.00 93.25 94 ILE A O 1
ATOM 796 N N . LEU A 1 95 ? -1.879 -4.451 -10.473 1.00 91.62 95 LEU A N 1
ATOM 797 C CA . LEU A 1 95 ? -2.103 -3.975 -11.844 1.00 91.62 95 LEU A CA 1
ATOM 798 C C . LEU A 1 95 ? -1.130 -2.854 -12.231 1.00 91.62 95 LEU A C 1
ATOM 800 O O . LEU A 1 95 ? -0.584 -2.838 -13.338 1.00 91.62 95 LEU A O 1
ATOM 804 N N . MET A 1 96 ? -0.872 -1.928 -11.311 1.00 90.12 96 MET A N 1
ATOM 805 C CA . MET A 1 96 ? 0.086 -0.854 -11.531 1.00 90.12 96 MET A CA 1
ATOM 806 C C . MET A 1 96 ? 1.512 -1.389 -11.707 1.00 90.12 96 MET A C 1
ATOM 808 O O . MET A 1 96 ? 2.246 -0.933 -12.590 1.00 90.12 96 MET A O 1
ATOM 812 N N . LEU A 1 97 ? 1.910 -2.367 -10.891 1.00 91.62 97 LEU A N 1
ATOM 813 C CA . LEU A 1 97 ? 3.218 -3.005 -10.989 1.00 91.62 97 LEU A CA 1
ATOM 814 C C . LEU A 1 97 ? 3.401 -3.697 -12.346 1.00 91.62 97 LEU A C 1
ATOM 816 O O . LEU A 1 97 ? 4.445 -3.533 -12.981 1.00 91.62 97 LEU A O 1
ATOM 820 N N . GLU A 1 98 ? 2.386 -4.413 -12.825 1.00 92.75 98 GLU A N 1
ATOM 821 C CA . GLU A 1 98 ? 2.400 -5.048 -14.147 1.00 92.75 98 GLU A CA 1
ATOM 822 C C . GLU A 1 98 ? 2.571 -4.011 -15.268 1.00 92.75 98 GLU A C 1
ATOM 824 O O . GLU A 1 98 ? 3.450 -4.144 -16.127 1.00 92.75 98 GLU A O 1
ATOM 829 N N . LYS A 1 99 ? 1.801 -2.916 -15.230 1.00 89.81 99 LYS A N 1
ATOM 830 C CA . LYS A 1 99 ? 1.925 -1.813 -16.199 1.00 89.81 99 LYS A CA 1
ATOM 831 C C . LYS A 1 99 ? 3.309 -1.165 -16.167 1.00 89.81 99 LYS A C 1
ATOM 833 O O . LYS A 1 99 ? 3.890 -0.894 -17.224 1.00 89.81 99 LYS A O 1
ATOM 838 N N . LEU A 1 100 ? 3.865 -0.945 -14.976 1.00 90.81 100 LEU A N 1
ATOM 839 C CA . LEU A 1 100 ? 5.221 -0.427 -14.789 1.00 90.81 100 LEU A CA 1
ATOM 840 C C . LEU A 1 100 ? 6.267 -1.344 -15.425 1.00 90.81 100 LEU A C 1
ATOM 842 O O . LEU A 1 100 ? 7.146 -0.872 -16.151 1.00 90.81 100 LEU A O 1
ATOM 846 N N . GLN A 1 101 ? 6.166 -2.651 -15.190 1.00 92.38 101 GLN A N 1
ATOM 847 C CA . GLN A 1 101 ? 7.072 -3.641 -15.769 1.00 92.38 101 GLN A CA 1
ATOM 848 C C . GLN A 1 101 ? 6.981 -3.658 -17.301 1.00 92.38 101 GLN A C 1
ATOM 850 O O . GLN A 1 101 ? 8.010 -3.636 -17.986 1.00 92.38 101 GLN A O 1
ATOM 855 N N . LEU A 1 102 ? 5.772 -3.605 -17.863 1.00 91.75 102 LEU A N 1
ATOM 856 C CA . LEU A 1 102 ? 5.566 -3.516 -19.311 1.00 91.75 102 LEU A CA 1
ATOM 857 C C . LEU A 1 102 ? 6.193 -2.243 -19.902 1.00 91.75 102 LEU A C 1
ATOM 859 O O . LEU A 1 102 ? 6.948 -2.316 -20.877 1.00 91.75 102 LEU A O 1
ATOM 863 N N . LYS A 1 103 ? 5.960 -1.075 -19.289 1.00 88.75 103 LYS A N 1
ATOM 864 C CA . LYS A 1 103 ? 6.563 0.195 -19.734 1.00 88.75 103 LYS A CA 1
ATOM 865 C C . LYS A 1 103 ? 8.096 0.157 -19.626 1.00 88.75 103 LYS A C 1
ATOM 867 O O . LYS A 1 103 ? 8.786 0.539 -20.575 1.00 88.75 103 LYS A O 1
ATOM 872 N N . LYS A 1 104 ? 8.644 -0.386 -18.532 1.00 91.12 104 LYS A N 1
ATOM 873 C CA . LYS A 1 104 ? 10.094 -0.563 -18.329 1.00 91.12 104 LYS A CA 1
ATOM 874 C C . LYS A 1 104 ? 10.722 -1.423 -19.427 1.00 91.12 104 LYS A C 1
ATOM 876 O O . LYS A 1 104 ? 11.722 -1.016 -20.014 1.00 91.12 104 LYS A O 1
ATOM 881 N N . THR A 1 105 ? 10.140 -2.582 -19.739 1.00 93.50 105 THR A N 1
ATOM 882 C CA . THR A 1 105 ? 10.684 -3.480 -20.777 1.00 93.50 105 THR A CA 1
ATOM 883 C C . THR A 1 105 ? 10.630 -2.858 -22.176 1.00 93.50 105 THR A C 1
ATOM 885 O O . THR A 1 105 ? 11.565 -3.029 -22.961 1.00 93.50 105 THR A O 1
ATOM 888 N N . LYS A 1 106 ? 9.581 -2.086 -22.494 1.00 91.50 106 LYS A N 1
ATOM 889 C CA . LYS A 1 106 ? 9.475 -1.333 -23.757 1.00 91.50 106 LYS A CA 1
ATOM 890 C C . LYS A 1 106 ? 10.577 -0.278 -23.879 1.00 91.50 106 LYS A C 1
ATOM 892 O O . LYS A 1 106 ? 11.205 -0.169 -24.934 1.00 91.50 106 LYS A O 1
ATOM 897 N N . LEU A 1 107 ? 10.822 0.487 -22.815 1.00 91.19 107 LEU A N 1
ATOM 898 C CA . LEU A 1 107 ? 11.872 1.507 -22.789 1.00 91.19 107 LEU A CA 1
ATOM 899 C C . LEU A 1 107 ? 13.273 0.895 -22.859 1.00 91.19 107 LEU A C 1
ATOM 901 O O . LEU A 1 107 ? 14.102 1.391 -23.616 1.00 91.19 107 LEU A O 1
ATOM 905 N N . ASP A 1 108 ? 13.519 -0.215 -22.163 1.00 93.75 108 ASP A N 1
ATOM 906 C CA . ASP A 1 108 ? 14.801 -0.926 -22.217 1.00 93.75 108 ASP A CA 1
ATOM 907 C C . ASP A 1 108 ? 15.125 -1.417 -23.641 1.00 93.75 108 ASP A C 1
ATOM 909 O O . ASP A 1 108 ? 16.232 -1.218 -24.144 1.00 93.75 108 ASP A O 1
ATOM 913 N N . LYS A 1 109 ? 14.129 -1.959 -24.359 1.00 94.94 109 LYS A N 1
ATOM 914 C CA . LYS A 1 109 ? 14.275 -2.335 -25.779 1.00 94.94 109 LYS A CA 1
ATOM 915 C C . LYS A 1 109 ? 14.620 -1.132 -26.665 1.00 94.94 109 LYS A C 1
ATOM 917 O O . LYS A 1 109 ? 15.532 -1.221 -27.486 1.00 94.94 109 LYS A O 1
ATOM 922 N N . LYS A 1 110 ? 13.926 0.001 -26.491 1.00 92.50 110 LYS A N 1
ATOM 923 C CA . LYS A 1 110 ? 14.205 1.240 -27.243 1.00 92.50 110 LYS A CA 1
ATOM 924 C C . LYS A 1 110 ? 15.605 1.779 -26.948 1.00 92.50 110 LYS A C 1
ATOM 926 O O . LYS A 1 110 ? 16.313 2.173 -27.870 1.00 92.50 110 LYS A O 1
ATOM 931 N N . LEU A 1 111 ? 16.023 1.765 -25.684 1.00 94.38 111 LEU A N 1
ATOM 932 C CA . LEU A 1 111 ? 17.347 2.223 -25.268 1.00 94.38 111 LEU A CA 1
ATOM 933 C C . LEU A 1 111 ? 18.444 1.352 -25.887 1.00 94.38 111 LEU A C 1
ATOM 935 O O . LEU A 1 111 ? 19.390 1.889 -26.464 1.00 94.38 111 LEU A O 1
ATOM 939 N N . LYS A 1 112 ? 18.286 0.022 -25.856 1.00 95.81 112 LYS A N 1
ATOM 940 C CA . LYS A 1 112 ? 19.198 -0.923 -26.522 1.00 95.81 112 LYS A CA 1
ATOM 941 C C . LYS A 1 112 ? 19.307 -0.654 -28.022 1.00 95.81 112 LYS A C 1
ATOM 943 O O . LYS A 1 112 ? 20.420 -0.606 -28.544 1.00 95.81 112 LYS A O 1
ATOM 948 N N . TYR A 1 113 ? 18.180 -0.415 -28.696 1.00 96.00 113 TYR A N 1
ATOM 949 C CA . TYR A 1 113 ? 18.161 -0.055 -30.116 1.00 96.00 113 TYR A CA 1
ATOM 950 C C . TYR A 1 113 ? 18.927 1.246 -30.393 1.00 96.00 113 TYR A C 1
ATOM 952 O O . TYR A 1 113 ? 19.814 1.267 -31.243 1.00 96.00 113 TYR A O 1
ATOM 960 N N . ILE A 1 114 ? 18.651 2.314 -29.636 1.00 95.56 114 ILE A N 1
ATOM 961 C CA . ILE A 1 114 ? 19.345 3.605 -29.782 1.00 95.56 114 ILE A CA 1
ATOM 962 C C . ILE A 1 114 ? 20.848 3.446 -29.529 1.00 95.56 114 ILE A C 1
ATOM 964 O O . ILE A 1 114 ? 21.664 4.020 -30.249 1.00 95.56 114 ILE A O 1
ATOM 968 N N . HIS A 1 115 ? 21.230 2.657 -28.526 1.00 95.50 115 HIS A N 1
ATOM 969 C CA . HIS A 1 115 ? 22.630 2.404 -28.208 1.00 95.50 115 HIS A CA 1
ATOM 970 C C . HIS A 1 115 ? 23.350 1.656 -29.341 1.00 95.50 115 HIS A C 1
ATOM 972 O O . HIS A 1 115 ? 24.463 2.030 -29.714 1.00 95.50 115 HIS A O 1
ATOM 978 N N . ALA A 1 116 ? 22.707 0.641 -29.926 1.00 96.06 116 ALA A N 1
ATOM 979 C CA . ALA A 1 116 ? 23.233 -0.071 -31.087 1.00 96.06 116 ALA A CA 1
ATOM 980 C C . ALA A 1 116 ? 23.355 0.851 -32.311 1.00 96.06 116 ALA A C 1
ATOM 982 O O . ALA A 1 116 ? 24.418 0.914 -32.927 1.00 96.06 116 ALA A O 1
ATOM 983 N N . TRP A 1 117 ? 22.313 1.633 -32.613 1.00 96.19 117 TRP A N 1
ATOM 984 C CA . TRP A 1 117 ? 22.317 2.578 -33.733 1.00 96.19 117 TRP A CA 1
ATOM 985 C C . TRP A 1 117 ? 23.408 3.644 -33.594 1.00 96.19 117 TRP A C 1
ATOM 987 O O . TRP A 1 117 ? 24.110 3.954 -34.555 1.00 96.19 117 TRP A O 1
ATOM 997 N N . ARG A 1 118 ? 23.628 4.153 -32.375 1.00 95.44 118 ARG A N 1
ATOM 998 C CA . ARG A 1 118 ? 24.712 5.099 -32.079 1.00 95.44 118 ARG A CA 1
ATOM 999 C C . ARG A 1 118 ? 26.090 4.501 -32.368 1.00 95.44 118 ARG A C 1
ATOM 1001 O O . ARG A 1 118 ? 26.926 5.189 -32.946 1.00 95.44 118 ARG A O 1
ATOM 1008 N N . LYS A 1 119 ? 26.328 3.235 -32.000 1.00 95.56 119 LYS A N 1
ATOM 1009 C CA . LYS A 1 119 ? 27.591 2.541 -32.314 1.00 95.56 119 LYS A CA 1
ATOM 1010 C C . LYS A 1 119 ? 27.805 2.426 -33.820 1.00 95.56 119 LYS A C 1
ATOM 1012 O O . LYS A 1 119 ? 28.878 2.771 -34.302 1.00 95.56 119 LYS A O 1
ATOM 1017 N N . VAL A 1 120 ? 26.777 2.006 -34.558 1.00 96.50 120 VAL A N 1
ATOM 1018 C CA . VAL A 1 120 ? 26.838 1.899 -36.024 1.00 96.50 120 VAL A CA 1
ATOM 1019 C C . VAL A 1 120 ? 27.131 3.262 -36.656 1.00 96.50 120 VAL A C 1
ATOM 1021 O O . VAL A 1 120 ? 28.064 3.384 -37.446 1.00 96.50 120 VAL A O 1
ATOM 1024 N N . SER A 1 121 ? 26.409 4.308 -36.247 1.00 96.12 121 SER A N 1
ATOM 1025 C CA . SER A 1 121 ? 26.630 5.675 -36.733 1.00 96.12 121 SER A CA 1
ATOM 1026 C C . SER A 1 121 ? 28.042 6.183 -36.437 1.00 96.12 121 SER A C 1
ATOM 1028 O O . SER A 1 121 ? 28.632 6.861 -37.274 1.00 96.12 121 SER A O 1
ATOM 1030 N N . SER A 1 122 ? 28.595 5.856 -35.267 1.00 95.69 122 SER A N 1
ATOM 1031 C CA . SER A 1 122 ? 29.958 6.242 -34.894 1.00 95.69 122 SER A CA 1
ATOM 1032 C C . SER A 1 122 ? 31.002 5.565 -35.783 1.00 95.69 122 SER A C 1
ATOM 1034 O O . SER A 1 122 ? 31.912 6.240 -36.258 1.00 95.69 122 SER A O 1
ATOM 1036 N N . ILE A 1 123 ? 30.842 4.270 -36.077 1.00 96.81 123 ILE A N 1
ATOM 1037 C CA . ILE A 1 123 ? 31.745 3.538 -36.978 1.00 96.81 123 ILE A CA 1
ATOM 1038 C C . ILE A 1 123 ? 31.709 4.144 -38.384 1.00 96.81 123 ILE A C 1
ATOM 1040 O O . ILE A 1 123 ? 32.762 4.397 -38.964 1.00 96.81 123 ILE A O 1
ATOM 1044 N N . ILE A 1 124 ? 30.514 4.427 -38.915 1.00 96.69 124 ILE A N 1
ATOM 1045 C CA . ILE A 1 124 ? 30.353 5.041 -40.243 1.00 96.69 124 ILE A CA 1
ATOM 1046 C C . ILE A 1 124 ? 31.034 6.412 -40.289 1.00 96.69 124 ILE A C 1
ATOM 1048 O O . ILE A 1 124 ? 31.747 6.712 -41.247 1.00 96.69 124 ILE A O 1
ATOM 1052 N N . PHE A 1 125 ? 30.855 7.230 -39.250 1.00 96.62 125 PHE A N 1
ATOM 1053 C CA . PHE A 1 125 ? 31.475 8.550 -39.170 1.00 96.62 125 PHE A CA 1
ATOM 1054 C C . PHE A 1 125 ? 33.007 8.464 -39.170 1.00 96.62 125 PHE A C 1
ATOM 1056 O O . PHE A 1 125 ? 33.658 9.121 -39.980 1.00 96.62 125 PHE A O 1
ATOM 1063 N N . VAL A 1 126 ? 33.581 7.599 -38.325 1.00 97.25 126 VAL A N 1
ATOM 1064 C CA . VAL A 1 126 ? 35.037 7.390 -38.249 1.00 97.25 126 VAL A CA 1
ATOM 1065 C C . VAL A 1 126 ? 35.593 6.869 -39.576 1.00 97.25 126 VAL A C 1
ATOM 1067 O O . VAL A 1 126 ? 36.598 7.388 -40.061 1.00 97.25 126 VAL A O 1
ATOM 1070 N N . ALA A 1 127 ? 34.929 5.891 -40.196 1.00 97.62 127 ALA A N 1
ATOM 1071 C CA . ALA A 1 127 ? 35.351 5.328 -41.477 1.00 97.62 127 ALA A CA 1
ATOM 1072 C C . ALA A 1 127 ? 35.319 6.371 -42.605 1.00 97.62 127 ALA A C 1
ATOM 1074 O O . ALA A 1 127 ? 36.271 6.479 -43.378 1.00 97.62 127 ALA A O 1
ATOM 1075 N N . THR A 1 128 ? 34.254 7.175 -42.669 1.00 97.56 128 THR A N 1
ATOM 1076 C CA . THR A 1 128 ? 34.110 8.238 -43.675 1.00 97.56 128 THR A CA 1
ATOM 1077 C C . THR A 1 128 ? 35.184 9.307 -43.492 1.00 97.56 128 THR A C 1
ATOM 1079 O O . THR A 1 128 ? 35.827 9.707 -44.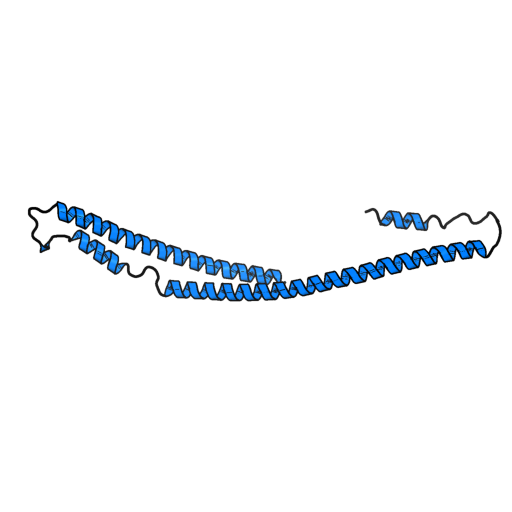461 1.00 97.56 128 THR A O 1
ATOM 1082 N N . PHE A 1 129 ? 35.431 9.733 -42.251 1.00 96.06 129 PHE A N 1
ATOM 1083 C CA . PHE A 1 129 ? 36.460 10.725 -41.949 1.00 96.06 129 PHE A CA 1
ATOM 1084 C C . PHE A 1 129 ? 37.863 10.224 -42.320 1.00 96.06 129 PHE A C 1
ATOM 1086 O O . PHE A 1 129 ? 38.613 10.929 -42.995 1.00 96.06 129 PHE A O 1
ATOM 1093 N N . ALA A 1 130 ? 38.197 8.978 -41.969 1.00 97.12 130 ALA A N 1
ATOM 1094 C CA . ALA A 1 130 ? 39.465 8.360 -42.350 1.00 97.12 130 ALA A CA 1
ATOM 1095 C C . ALA A 1 130 ? 39.633 8.269 -43.877 1.00 97.12 130 ALA A C 1
ATOM 1097 O O . ALA A 1 130 ? 40.696 8.604 -44.398 1.00 97.12 130 ALA A O 1
ATOM 1098 N N . ALA A 1 131 ? 38.581 7.878 -44.605 1.00 96.50 131 ALA A N 1
ATOM 1099 C CA . ALA A 1 131 ? 38.611 7.807 -46.064 1.00 96.50 131 ALA A CA 1
ATOM 1100 C C . ALA A 1 131 ? 38.875 9.180 -46.704 1.00 96.50 131 ALA A C 1
ATOM 1102 O O . ALA A 1 131 ? 39.725 9.290 -47.585 1.00 96.50 131 ALA A O 1
ATOM 1103 N N . VAL A 1 132 ? 38.205 10.238 -46.229 1.00 96.44 132 VAL A N 1
ATOM 1104 C CA . VAL A 1 132 ? 38.420 11.612 -46.715 1.00 96.44 132 VAL A CA 1
ATOM 1105 C C . VAL A 1 132 ? 39.862 12.067 -46.477 1.00 96.44 132 VAL A C 1
ATOM 1107 O O . VAL A 1 132 ? 40.473 12.643 -47.378 1.00 96.44 132 VAL A O 1
ATOM 1110 N N . LEU A 1 133 ? 40.436 11.770 -45.306 1.00 96.06 133 LEU A N 1
ATOM 1111 C CA . LEU A 1 133 ? 41.832 12.099 -45.003 1.00 96.06 133 LEU A CA 1
ATOM 1112 C C . LEU A 1 133 ? 42.811 11.377 -45.935 1.00 96.06 133 LEU A C 1
ATOM 1114 O O . LEU A 1 133 ? 43.707 12.014 -46.487 1.00 96.06 133 LEU A O 1
ATOM 1118 N N . ILE A 1 134 ? 42.622 10.072 -46.155 1.00 94.62 134 ILE A N 1
ATOM 1119 C CA . ILE A 1 134 ? 43.472 9.285 -47.060 1.00 94.62 134 ILE A CA 1
ATOM 1120 C C . ILE A 1 134 ? 43.375 9.832 -48.490 1.00 94.62 134 ILE A C 1
ATOM 1122 O O . ILE A 1 134 ? 44.401 10.098 -49.119 1.00 94.62 134 ILE A O 1
ATOM 1126 N N . CYS A 1 135 ? 42.159 10.064 -48.993 1.00 91.44 135 CYS A N 1
ATOM 1127 C CA . CYS A 1 135 ? 41.939 10.629 -50.326 1.00 91.44 135 CYS A CA 1
ATOM 1128 C C . CYS A 1 135 ? 42.587 12.012 -50.484 1.00 91.44 135 CYS A C 1
ATOM 1130 O O . CYS A 1 135 ? 43.179 12.293 -51.526 1.00 91.44 135 CYS A O 1
ATOM 1132 N N . SER A 1 136 ? 42.523 12.855 -49.449 1.00 93.62 136 SER A N 1
ATOM 1133 C CA . SER A 1 136 ? 43.157 14.177 -49.435 1.00 93.62 136 SER A CA 1
ATOM 1134 C C . SER A 1 136 ? 44.682 14.088 -49.573 1.00 93.62 136 SER A C 1
ATOM 1136 O O . SER A 1 136 ? 45.272 14.764 -50.419 1.00 93.62 136 SER A O 1
ATOM 1138 N N . VAL A 1 137 ? 45.326 13.191 -48.816 1.00 93.31 137 VAL A N 1
ATOM 1139 C CA . VAL A 1 137 ? 46.782 12.970 -48.892 1.00 93.31 137 VAL A CA 1
ATOM 1140 C C . VAL A 1 137 ? 47.198 12.473 -50.279 1.00 93.31 137 VAL A C 1
ATOM 1142 O O . VAL A 1 137 ? 48.153 12.991 -50.858 1.00 93.31 137 VAL A O 1
ATOM 1145 N N . VAL A 1 138 ? 46.467 11.507 -50.845 1.00 92.44 138 VAL A N 1
ATOM 1146 C CA . VAL A 1 138 ? 46.751 10.970 -52.187 1.00 92.44 138 VAL A CA 1
ATOM 1147 C C . VAL A 1 138 ? 46.602 12.052 -53.258 1.00 92.44 138 VAL A C 1
ATOM 1149 O O . VAL A 1 138 ? 47.467 12.180 -54.126 1.00 92.44 138 VAL A O 1
ATOM 1152 N N . ALA A 1 139 ? 45.542 12.861 -53.192 1.00 91.25 139 ALA A N 1
ATOM 1153 C CA . ALA A 1 139 ? 45.329 13.961 -54.126 1.00 91.25 139 ALA A CA 1
ATOM 1154 C C . ALA A 1 139 ? 46.474 14.989 -54.067 1.00 91.25 139 ALA A C 1
ATOM 1156 O O . ALA A 1 139 ? 47.003 15.377 -55.111 1.00 91.25 139 ALA A O 1
ATOM 1157 N N . ALA A 1 140 ? 46.913 15.371 -52.862 1.00 90.12 140 ALA A N 1
ATOM 1158 C CA . ALA A 1 140 ? 48.034 16.291 -52.668 1.00 90.12 140 ALA A CA 1
ATOM 1159 C C . ALA A 1 140 ? 49.369 15.719 -53.192 1.00 90.12 140 ALA A C 1
ATOM 1161 O O . ALA A 1 140 ? 50.140 16.424 -53.852 1.00 90.12 140 ALA A O 1
ATOM 1162 N N . ALA A 1 141 ? 49.632 14.429 -52.962 1.00 88.69 141 ALA A N 1
ATOM 1163 C CA . ALA A 1 141 ? 50.826 13.756 -53.471 1.00 88.69 141 ALA A CA 1
ATOM 1164 C C . ALA A 1 141 ? 50.832 13.675 -55.007 1.00 88.69 141 ALA A C 1
ATOM 1166 O O . ALA A 1 141 ? 51.848 13.974 -55.635 1.00 88.69 141 ALA A O 1
ATOM 1167 N N . MET A 1 142 ? 49.695 13.345 -55.631 1.00 88.44 142 MET A N 1
ATOM 1168 C CA . MET A 1 142 ? 49.581 13.321 -57.094 1.00 88.44 142 MET A CA 1
ATOM 1169 C C . MET A 1 142 ? 49.733 14.709 -57.721 1.00 88.44 142 MET A C 1
ATOM 1171 O O . MET A 1 142 ? 50.359 14.826 -58.775 1.00 88.44 142 MET A O 1
ATOM 1175 N N . ALA A 1 143 ? 49.205 15.754 -57.076 1.00 81.25 143 ALA A N 1
ATOM 1176 C CA . ALA A 1 143 ? 49.421 17.136 -57.501 1.00 81.25 143 ALA A CA 1
ATOM 1177 C C . ALA A 1 143 ? 50.909 17.529 -57.432 1.00 81.25 143 ALA A C 1
ATOM 1179 O O . ALA A 1 143 ? 51.392 18.254 -58.296 1.00 81.25 143 ALA A O 1
ATOM 1180 N N . SER A 1 144 ? 51.647 16.994 -56.454 1.00 73.62 144 SER A N 1
ATOM 1181 C CA . SER A 1 144 ? 53.089 17.228 -56.301 1.00 73.62 144 SER A CA 1
ATOM 1182 C C . SER A 1 144 ? 53.941 16.420 -57.296 1.00 73.62 144 SER A C 1
ATOM 1184 O O . SER A 1 144 ? 54.950 16.924 -57.782 1.00 73.62 144 SER A O 1
ATOM 1186 N N . PHE A 1 145 ? 53.546 15.182 -57.628 1.00 65.81 145 PHE A N 1
ATOM 1187 C CA . PHE A 1 145 ? 54.294 14.281 -58.521 1.00 65.81 145 PHE A CA 1
ATOM 1188 C C . PHE A 1 145 ? 54.104 14.583 -60.016 1.00 65.81 145 PHE A C 1
ATOM 1190 O O . PHE A 1 145 ? 55.030 14.388 -60.798 1.00 65.81 145 PHE A O 1
ATOM 1197 N N . ARG A 1 146 ? 52.927 15.071 -60.442 1.00 57.84 146 ARG A N 1
ATOM 1198 C CA . ARG A 1 146 ? 52.648 15.315 -61.872 1.00 57.84 146 ARG A CA 1
ATOM 1199 C C . ARG A 1 146 ? 53.421 16.475 -62.509 1.00 57.84 146 ARG A C 1
ATOM 1201 O O . ARG A 1 146 ? 53.402 16.553 -63.730 1.00 57.84 146 ARG A O 1
ATOM 1208 N N . GLY A 1 147 ? 54.136 17.306 -61.747 1.00 51.88 147 GLY A N 1
ATOM 1209 C CA . GLY A 1 147 ? 54.926 18.416 -62.293 1.00 51.88 147 GLY A CA 1
ATOM 1210 C C . GLY A 1 147 ? 54.040 19.515 -62.897 1.00 51.88 147 GLY A C 1
ATOM 1211 O O . GLY A 1 147 ? 53.116 19.277 -63.662 1.00 51.88 147 GLY A O 1
ATOM 1212 N N . GLN A 1 148 ? 54.268 20.775 -62.569 1.00 44.44 148 GLN A N 1
ATOM 1213 C CA . GLN A 1 148 ? 55.309 21.550 -63.236 1.00 44.44 148 GLN A CA 1
ATOM 1214 C C . GLN A 1 148 ? 55.769 22.722 -62.344 1.00 44.44 148 GLN A C 1
ATOM 1216 O O . GLN A 1 148 ? 55.139 23.029 -61.331 1.00 44.44 148 GLN A O 1
ATOM 1221 N N . PRO A 1 149 ? 56.945 23.288 -62.658 1.00 46.53 149 PRO A N 1
ATOM 1222 C CA . PRO A 1 149 ? 57.871 23.894 -61.719 1.00 46.53 149 PRO A CA 1
ATOM 1223 C C . PRO A 1 149 ? 57.416 25.268 -61.234 1.00 46.53 149 PRO A C 1
ATOM 1225 O O . PRO A 1 149 ? 56.525 25.899 -61.792 1.00 46.53 149 PRO A O 1
ATOM 1228 N N . LYS A 1 150 ? 58.108 25.717 -60.183 1.00 59.72 150 LYS A N 1
ATOM 1229 C CA . LYS A 1 150 ? 58.149 27.085 -59.659 1.00 59.72 150 LYS A CA 1
ATOM 1230 C C . LYS A 1 150 ? 57.854 28.123 -60.752 1.00 59.72 150 LYS A C 1
ATOM 1232 O O . LYS A 1 150 ? 58.741 28.481 -61.518 1.00 59.72 150 LYS A O 1
ATOM 1237 N N . SER A 1 151 ? 56.635 28.649 -60.764 1.00 43.12 151 SER A N 1
ATOM 1238 C CA . SER A 1 151 ? 56.382 29.992 -61.266 1.00 43.12 151 SER A CA 1
ATOM 1239 C C . SER A 1 151 ? 55.530 30.709 -60.232 1.00 43.12 151 SER A C 1
ATOM 1241 O O . SER A 1 151 ? 54.356 30.415 -60.006 1.00 43.12 151 SER A O 1
ATOM 1243 N N . SER A 1 152 ? 56.218 31.575 -59.504 1.00 49.78 152 SER A N 1
ATOM 1244 C CA . SER A 1 152 ? 55.708 32.522 -58.528 1.00 49.78 152 SER A CA 1
ATOM 1245 C C . SER A 1 152 ? 54.597 33.381 -59.138 1.00 49.78 152 SER A C 1
ATOM 1247 O O . SER A 1 152 ? 54.901 34.342 -59.836 1.00 49.78 152 SER A O 1
ATOM 1249 N N . ALA A 1 153 ? 53.327 33.056 -58.885 1.00 47.09 153 ALA A N 1
ATOM 1250 C CA . ALA A 1 153 ? 52.229 34.001 -59.132 1.00 47.09 153 ALA A CA 1
ATOM 1251 C C . ALA A 1 153 ? 50.910 33.697 -58.402 1.00 47.09 153 ALA A C 1
ATOM 1253 O O . ALA A 1 153 ? 50.130 34.618 -58.207 1.00 47.09 153 ALA A O 1
ATOM 1254 N N . LEU A 1 154 ? 50.630 32.462 -57.966 1.00 50.50 154 LEU A N 1
ATOM 1255 C CA . LEU A 1 154 ? 49.314 32.115 -57.393 1.00 50.50 154 LEU A CA 1
ATOM 1256 C C . LEU A 1 154 ? 49.414 31.578 -55.959 1.00 50.50 154 LEU A C 1
ATOM 1258 O O . LEU A 1 154 ? 48.765 30.609 -55.579 1.00 50.50 154 LEU A O 1
ATOM 1262 N N . ALA A 1 155 ? 50.242 32.225 -55.140 1.00 49.12 155 ALA A N 1
ATOM 1263 C CA . ALA A 1 155 ? 50.176 32.096 -53.690 1.00 49.12 155 ALA A CA 1
ATOM 1264 C C . ALA A 1 155 ? 49.112 33.063 -53.157 1.00 49.12 155 ALA A C 1
ATOM 1266 O O . ALA A 1 155 ? 49.446 34.098 -52.602 1.00 49.12 155 ALA A O 1
ATOM 1267 N N . MET A 1 156 ? 47.833 32.763 -53.370 1.00 50.78 156 MET A N 1
ATOM 1268 C CA . MET A 1 156 ? 46.736 33.378 -52.622 1.00 50.78 156 MET A CA 1
ATOM 1269 C C . MET A 1 156 ? 45.492 32.513 -52.838 1.00 50.78 156 MET A C 1
ATOM 1271 O O . MET A 1 156 ? 44.982 32.448 -53.951 1.00 50.78 156 MET A O 1
ATOM 1275 N N . ASN A 1 157 ? 45.067 31.803 -51.782 1.00 55.03 157 ASN A N 1
ATOM 1276 C CA . ASN A 1 157 ? 43.658 31.555 -51.399 1.00 55.03 157 ASN A CA 1
ATOM 1277 C C . ASN A 1 157 ? 43.326 30.169 -50.817 1.00 55.03 157 ASN A C 1
ATOM 1279 O O . ASN A 1 157 ? 42.208 29.994 -50.345 1.00 55.03 157 ASN A O 1
ATOM 1283 N N . PHE A 1 158 ? 44.252 29.208 -50.713 1.00 49.03 158 PHE A N 1
ATOM 1284 C CA . PHE A 1 158 ? 43.895 27.913 -50.095 1.00 49.03 158 PHE A CA 1
ATOM 1285 C C . PHE A 1 158 ? 44.027 27.850 -48.562 1.00 49.03 158 PHE A C 1
ATOM 1287 O O . PHE A 1 158 ? 43.419 26.989 -47.932 1.00 49.03 158 PHE A O 1
ATOM 1294 N N . TRP A 1 159 ? 44.732 28.795 -47.930 1.00 52.59 159 TRP A N 1
ATOM 1295 C CA . TRP A 1 159 ? 44.825 28.884 -46.461 1.00 52.59 159 TRP A CA 1
ATOM 1296 C C . TRP A 1 159 ? 43.590 29.521 -45.788 1.00 52.59 159 TRP A C 1
ATOM 1298 O O . TRP A 1 159 ? 43.470 29.480 -44.568 1.00 52.59 159 TRP A O 1
ATOM 1308 N N . GLY A 1 160 ? 42.647 30.082 -46.558 1.00 46.38 160 GLY A N 1
ATOM 1309 C CA . GLY A 1 160 ? 41.465 30.768 -46.014 1.00 46.38 160 GLY A CA 1
ATOM 1310 C C . GLY A 1 160 ? 40.309 29.846 -45.607 1.00 46.38 160 GLY A C 1
ATOM 1311 O O . GLY A 1 160 ? 39.567 30.165 -44.682 1.00 46.38 160 GLY A O 1
ATOM 1312 N N . LEU A 1 161 ? 40.163 28.681 -46.247 1.00 49.19 161 LEU A N 1
ATOM 1313 C CA . LEU A 1 161 ? 39.041 27.769 -45.975 1.00 49.19 161 LEU A CA 1
ATOM 1314 C C . LEU A 1 161 ? 39.282 26.837 -44.776 1.00 49.19 161 LEU A C 1
ATOM 1316 O O . LEU A 1 161 ? 38.321 26.409 -44.142 1.00 49.19 161 LEU A O 1
ATOM 1320 N N . GLY A 1 162 ? 40.542 26.577 -44.410 1.00 49.97 162 GLY A N 1
ATOM 1321 C CA . GLY A 1 162 ? 40.879 25.799 -43.210 1.00 49.97 162 GLY A CA 1
ATOM 1322 C C . GLY A 1 162 ? 40.601 26.550 -41.902 1.00 49.97 162 GLY A C 1
ATOM 1323 O O . GLY A 1 162 ? 40.098 25.961 -40.948 1.00 49.97 162 GLY 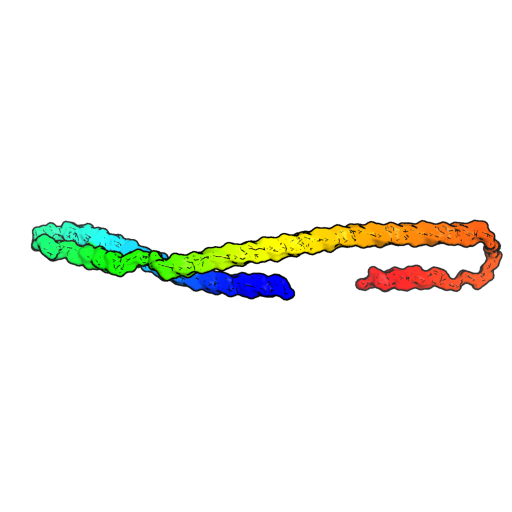A O 1
ATOM 1324 N N . SER A 1 163 ? 40.851 27.864 -41.871 1.00 46.34 163 SER A N 1
ATOM 1325 C CA . SER A 1 163 ? 40.647 28.686 -40.668 1.00 46.34 163 SER A CA 1
ATOM 1326 C C . SER A 1 163 ? 39.172 28.997 -40.383 1.00 46.34 163 SER A C 1
ATOM 1328 O O . SER A 1 163 ? 38.790 29.112 -39.221 1.00 46.34 163 SER A O 1
ATOM 1330 N N . ALA A 1 164 ? 38.313 29.067 -41.408 1.00 46.00 164 ALA A N 1
ATOM 1331 C CA . ALA A 1 164 ? 36.877 29.299 -41.220 1.00 46.00 164 ALA A CA 1
ATOM 1332 C C . ALA A 1 164 ? 36.159 28.094 -40.578 1.00 46.00 164 ALA A C 1
ATOM 1334 O O . ALA A 1 164 ? 35.241 28.273 -39.781 1.00 46.00 164 ALA A O 1
ATOM 1335 N N . ALA A 1 165 ? 36.611 26.869 -40.870 1.00 48.34 165 ALA A N 1
ATOM 1336 C CA . ALA A 1 165 ? 36.031 25.658 -40.291 1.00 48.34 165 ALA A CA 1
ATOM 1337 C C . ALA A 1 165 ? 36.401 25.469 -38.805 1.00 48.34 165 ALA A C 1
ATOM 1339 O O . ALA A 1 165 ? 35.590 24.950 -38.041 1.00 48.34 165 ALA A O 1
ATOM 1340 N N . MET A 1 166 ? 37.579 25.936 -38.366 1.00 49.03 166 MET A N 1
ATOM 1341 C CA . MET A 1 166 ? 37.953 25.926 -36.941 1.00 49.03 166 MET A CA 1
ATOM 1342 C C . MET A 1 166 ? 37.233 27.002 -36.114 1.00 49.03 166 MET A C 1
ATOM 1344 O O . MET A 1 166 ? 37.033 26.797 -34.921 1.00 49.03 166 MET A O 1
ATOM 1348 N N . ALA A 1 167 ? 36.798 28.112 -36.722 1.00 48.53 167 ALA A N 1
ATOM 1349 C CA . ALA A 1 167 ? 36.093 29.181 -36.009 1.00 48.53 167 ALA A CA 1
ATOM 1350 C C . ALA A 1 167 ? 34.623 28.846 -35.676 1.00 48.53 167 ALA A C 1
ATOM 1352 O O . ALA A 1 167 ? 34.074 29.429 -34.748 1.00 48.53 167 ALA A O 1
ATOM 1353 N N . MET A 1 168 ? 33.989 27.897 -36.379 1.00 46.81 168 MET A N 1
ATOM 1354 C CA . MET A 1 168 ? 32.607 27.467 -36.084 1.00 46.81 168 MET A CA 1
ATOM 1355 C C . MET A 1 168 ? 32.504 26.246 -35.155 1.00 46.81 168 MET A C 1
ATOM 1357 O O . MET A 1 168 ? 31.403 25.876 -34.763 1.00 46.81 168 MET A O 1
ATOM 1361 N N . ALA A 1 169 ? 33.626 25.618 -34.792 1.00 48.28 169 ALA A N 1
ATOM 1362 C CA . ALA A 1 169 ? 33.660 24.483 -33.860 1.00 48.28 169 ALA A CA 1
ATOM 1363 C C . ALA A 1 169 ? 34.017 24.891 -32.414 1.00 48.28 169 ALA A C 1
ATOM 1365 O O . ALA A 1 169 ? 34.147 24.031 -31.545 1.00 48.28 169 ALA A O 1
ATOM 1366 N N . GLY A 1 170 ? 34.191 26.193 -32.164 1.00 51.03 170 GLY A N 1
ATOM 1367 C CA . GLY A 1 170 ? 34.489 26.772 -30.857 1.00 51.03 170 GLY A CA 1
ATOM 1368 C C . GLY A 1 170 ? 33.405 27.741 -30.395 1.00 51.03 170 GLY A C 1
ATOM 1369 O O . GLY A 1 170 ? 33.699 28.920 -30.209 1.00 51.03 170 GLY A O 1
ATOM 1370 N N . GLN A 1 171 ? 32.172 27.257 -30.230 1.00 39.16 171 GLN A N 1
ATOM 1371 C CA . GLN A 1 171 ? 31.149 27.880 -29.384 1.00 39.16 171 GLN A CA 1
ATOM 1372 C C . GLN A 1 171 ? 30.113 26.850 -28.935 1.00 39.16 171 GLN A C 1
ATOM 1374 O O . GLN A 1 171 ? 29.704 26.025 -29.781 1.00 39.16 171 GLN A O 1
#

InterPro domains:
  IPR007749 Protein of unknown function DUF677 [PF05055] (2-146)
  IPR007749 Protein of unknown function DUF677 [PTHR31113] (3-143)

Foldseek 3Di:
DLVVVLVVLVVVLVVLVVVLVVLVVQLVVLVVVLVVLQVVLVVLLVVLVVVDPPDDPVPGSPVSVVSVVVSVVSPRSCDPVSVVSVVVSVVSVVVSVVSVVVVVVVVVVVVVVVVVVVVVVVVVVVVVVVVVVVVVVVVVVCVVPVDDDDDPDPPDDPVVVVVVVVVVVPD

Secondary structure (DSSP, 8-state):
-HHHHHHHHHHHHHHHHHHHHHHHHHHHHHHHHHHHHHHHHHHHHHHHHHT-SS--GGGTTHHHHHHHHHHHHH--SS-HHHHHHHHHHHHHHHHHHHHHHHHHHHHHHHHHHHHHHHHHHHHHHHHHHHHHHHHHHHHHHHHHHS-----TT--SSTTHHHHHHHHTS--

Sequence (171 aa):
PELFELVEEYFENSLQTLDFCATLEKCLKRDKYSQLLVTVALQQFEDEDQETEEKTGETRYLKTLEELKNFKAAGDPFTEEFFQIFRQVYKQQILMLEKLQLKKTKLDKKLKYIHAWRKVSSIIFVATFAAVLICSVVAAAMASFRGQPKSSALAMNFWGLGSAAMAMAGQ

Radius of gyration: 42.95 Å; chains: 1; bounding box: 84×46×117 Å